Protein AF-A0A6G2DEY6-F1 (afdb_monomer)

Radius of gyration: 12.99 Å; Cα contacts (8 Å, |Δi|>4): 104; chains: 1; bounding box: 30×27×36 Å

Secondary structure (DSSP, 8-state):
------PPPPBTTTBSTT-SHHHHTSPP-SHHHHHHHHHHHH--TT--TTTTHHHHHHHHHHHHHHGGGS-HHHHHHHHHHHHHHHHTTTTT-

Mean predicted aligned error: 4.71 Å

pLDDT: mean 89.84, std 14.59, range [35.09, 98.75]

Foldseek 3Di:
DPPPPPFQDDDFQQGGVPRANVVPPHDQPFQLSVLRNQLSVCDDPPDDQPSSLVSLVSSLVSCVVCVVRDDPVCNVSSVSSNVCCVPVVVVSD

Structure (mmCIF, N/CA/C/O backbone):
data_AF-A0A6G2DEY6-F1
#
_entry.id   AF-A0A6G2DEY6-F1
#
loop_
_atom_site.group_PDB
_atom_site.id
_atom_site.type_symbol
_atom_site.label_atom_id
_atom_site.label_alt_id
_atom_site.label_comp_id
_atom_site.label_asym_id
_atom_site.label_entity_id
_atom_site.label_seq_id
_atom_site.pdbx_PDB_ins_code
_atom_site.Cartn_x
_atom_site.Cartn_y
_atom_site.Cartn_z
_atom_site.occupancy
_atom_site.B_iso_or_equiv
_atom_site.auth_seq_id
_atom_site.auth_comp_id
_atom_site.auth_asym_id
_atom_site.auth_atom_id
_atom_site.pdbx_PDB_model_num
ATOM 1 N N . ALA A 1 1 ? -18.621 6.053 -25.768 1.00 36.41 1 ALA A N 1
ATOM 2 C CA . ALA A 1 1 ? -17.943 5.042 -24.934 1.00 36.41 1 ALA A CA 1
ATOM 3 C C . ALA A 1 1 ? -17.746 5.625 -23.540 1.00 36.41 1 ALA A C 1
ATOM 5 O O . ALA A 1 1 ? -17.018 6.599 -23.398 1.00 36.41 1 ALA A O 1
ATOM 6 N N . LYS A 1 2 ? -18.479 5.131 -22.535 1.00 35.09 2 LYS A N 1
ATOM 7 C CA . LYS A 1 2 ? -18.296 5.557 -21.142 1.00 35.09 2 LYS A CA 1
ATOM 8 C C . LYS A 1 2 ? -17.047 4.851 -20.627 1.00 35.09 2 LYS A C 1
ATOM 10 O O . LYS A 1 2 ? -17.125 3.704 -20.205 1.00 35.09 2 LYS A O 1
ATOM 15 N N . TYR A 1 3 ? -15.897 5.503 -20.757 1.00 42.25 3 TYR A N 1
ATOM 16 C CA . TYR A 1 3 ? -14.677 5.066 -20.096 1.00 42.25 3 TYR A CA 1
ATOM 17 C C . TYR A 1 3 ? -14.968 5.065 -18.593 1.00 42.25 3 TYR A C 1
ATOM 19 O O . TYR A 1 3 ? -15.028 6.125 -17.972 1.00 42.25 3 TYR A O 1
ATOM 27 N N . PHE A 1 4 ? -15.217 3.891 -18.013 1.00 41.53 4 PHE A N 1
ATOM 28 C CA . PHE A 1 4 ? -15.043 3.717 -16.580 1.00 41.53 4 PHE A CA 1
ATOM 29 C C . PHE A 1 4 ? -13.592 4.118 -16.307 1.00 41.53 4 PHE A C 1
ATOM 31 O O . PHE A 1 4 ? -12.670 3.405 -16.697 1.00 41.53 4 PHE A O 1
ATOM 38 N N . LYS A 1 5 ? -13.370 5.292 -15.702 1.00 43.34 5 LYS A N 1
ATOM 39 C CA . LYS A 1 5 ? -12.101 5.585 -15.036 1.00 43.34 5 LYS A CA 1
ATOM 40 C C . LYS A 1 5 ? -12.018 4.597 -13.873 1.00 43.34 5 LYS A C 1
ATOM 42 O O . LYS A 1 5 ? -12.469 4.905 -12.777 1.00 43.34 5 LYS A O 1
ATOM 47 N N . ALA A 1 6 ? -11.544 3.384 -14.140 1.00 48.91 6 ALA A N 1
ATOM 48 C CA . ALA A 1 6 ? -11.256 2.382 -13.128 1.00 48.91 6 ALA A CA 1
ATOM 49 C C . ALA A 1 6 ? -10.020 2.855 -12.351 1.00 48.91 6 ALA A C 1
ATOM 51 O O . ALA A 1 6 ? -8.898 2.439 -12.622 1.00 48.91 6 ALA A O 1
ATOM 52 N N . GLY A 1 7 ? -10.213 3.830 -11.463 1.00 66.00 7 GLY A N 1
ATOM 53 C CA . GLY A 1 7 ? -9.217 4.168 -10.460 1.00 66.00 7 GLY A CA 1
ATOM 54 C C . GLY A 1 7 ? -9.135 3.028 -9.454 1.00 66.00 7 GLY A C 1
ATOM 55 O O . GLY A 1 7 ? -10.163 2.443 -9.105 1.00 66.00 7 GLY A O 1
ATOM 56 N N . LEU A 1 8 ? -7.922 2.711 -9.001 1.00 80.94 8 LEU A N 1
ATOM 57 C CA . LEU A 1 8 ? -7.731 1.899 -7.802 1.00 80.94 8 LEU A CA 1
ATOM 58 C C . LEU A 1 8 ? -8.612 2.465 -6.673 1.00 80.94 8 LEU A C 1
ATOM 60 O O . LEU A 1 8 ? -8.636 3.689 -6.500 1.00 80.94 8 LEU A O 1
ATOM 64 N N . PRO A 1 9 ? -9.359 1.618 -5.945 1.00 88.19 9 PRO A N 1
ATOM 65 C CA . PRO A 1 9 ? -10.224 2.097 -4.881 1.00 88.19 9 PRO A CA 1
ATOM 66 C C . PRO A 1 9 ? -9.421 2.771 -3.771 1.00 88.19 9 PRO A C 1
ATOM 68 O O . PRO A 1 9 ? -8.262 2.435 -3.529 1.00 88.19 9 PRO A O 1
ATOM 71 N N . VAL A 1 10 ? -10.076 3.719 -3.105 1.00 93.81 10 VAL A N 1
ATOM 72 C CA . VAL A 1 10 ? -9.523 4.459 -1.973 1.00 93.81 10 VAL A CA 1
ATOM 73 C C . VAL A 1 10 ? -9.965 3.810 -0.670 1.00 93.81 10 VAL A C 1
ATOM 75 O O . VAL A 1 10 ? -11.137 3.455 -0.527 1.00 93.81 10 VAL A O 1
ATOM 78 N N . HIS A 1 11 ? -9.047 3.699 0.287 1.00 96.06 11 HIS A N 1
ATOM 79 C CA . HIS A 1 11 ? -9.333 3.234 1.642 1.00 96.06 11 HIS A CA 1
ATOM 80 C C . HIS A 1 11 ? -8.338 3.809 2.647 1.00 96.06 11 HIS A C 1
ATOM 82 O O . HIS A 1 11 ? -7.142 3.869 2.373 1.00 96.06 11 HIS A O 1
ATOM 88 N N . GLY A 1 12 ? -8.827 4.196 3.823 1.00 96.81 12 GLY A N 1
ATOM 89 C CA . GLY A 1 12 ? -7.975 4.750 4.871 1.00 96.81 12 GLY A CA 1
ATOM 90 C C . GLY A 1 12 ? -7.209 5.999 4.438 1.00 96.81 12 GLY A C 1
ATOM 91 O O . GLY A 1 12 ? -7.724 6.829 3.686 1.00 96.81 12 GLY A O 1
ATOM 92 N N . ASN A 1 13 ? -5.990 6.136 4.954 1.00 98.12 13 ASN A N 1
ATOM 93 C CA . ASN A 1 13 ? -5.144 7.307 4.735 1.00 98.12 13 ASN A CA 1
ATOM 94 C C . ASN A 1 13 ? -4.105 7.099 3.621 1.00 98.12 13 ASN A C 1
ATOM 96 O O . ASN A 1 13 ? -3.564 8.084 3.111 1.00 98.12 13 ASN A O 1
ATOM 100 N N . TYR A 1 14 ? -3.833 5.848 3.239 1.00 98.06 14 TYR A N 1
ATOM 101 C CA . TYR A 1 14 ? -2.726 5.471 2.357 1.00 98.06 14 TYR A CA 1
ATOM 102 C C . TYR A 1 14 ? -3.157 4.662 1.130 1.00 98.06 14 TYR A C 1
ATOM 104 O O . TYR A 1 14 ? -2.457 4.661 0.124 1.00 98.06 14 TYR A O 1
ATOM 112 N N . CYS A 1 15 ? -4.293 3.959 1.145 1.00 97.31 15 CYS A N 1
ATOM 113 C CA . CYS A 1 15 ? -4.686 3.205 -0.044 1.00 97.31 15 CYS A CA 1
ATOM 114 C C . CYS A 1 15 ? -5.332 4.118 -1.084 1.00 97.31 15 CYS A C 1
ATOM 116 O O . CYS A 1 15 ? -6.460 4.575 -0.904 1.00 97.31 15 CYS A O 1
ATOM 118 N N . GLY A 1 16 ? -4.649 4.310 -2.212 1.00 92.62 16 GLY A N 1
ATOM 119 C CA . GLY A 1 16 ? -5.220 4.891 -3.425 1.00 92.62 16 GLY A CA 1
ATOM 120 C C . GLY A 1 16 ? -4.305 5.920 -4.096 1.00 92.62 16 GLY A C 1
ATOM 121 O O . GLY A 1 16 ? -3.432 6.500 -3.455 1.00 92.62 16 GLY A O 1
ATOM 122 N N . PRO A 1 17 ? -4.484 6.199 -5.400 1.00 88.06 17 PRO A N 1
ATOM 123 C CA . PRO A 1 17 ? -3.681 7.204 -6.090 1.00 88.06 17 PRO A CA 1
ATOM 124 C C . PRO A 1 17 ? -3.828 8.591 -5.446 1.00 88.06 17 PRO A C 1
ATOM 126 O O . PRO A 1 17 ? -4.928 9.136 -5.389 1.00 88.06 17 PRO A O 1
ATOM 129 N N . GLY A 1 18 ? -2.713 9.172 -4.996 1.00 86.00 18 GLY A N 1
ATOM 130 C CA . GLY A 1 18 ? -2.688 10.488 -4.344 1.00 86.00 18 GLY A CA 1
ATOM 131 C C . GLY A 1 18 ? -2.959 10.468 -2.836 1.00 86.00 18 GLY A C 1
ATOM 132 O O . GLY A 1 18 ? -2.984 11.533 -2.226 1.00 86.00 18 GLY A O 1
ATOM 133 N N . TYR A 1 19 ? -3.123 9.289 -2.237 1.00 91.00 19 TYR A N 1
ATOM 134 C CA . TYR A 1 19 ? -3.234 9.111 -0.793 1.00 91.00 19 TYR A CA 1
ATOM 135 C C . TYR A 1 19 ? -1.853 8.751 -0.249 1.00 91.00 19 TYR A C 1
ATOM 137 O O . TYR A 1 19 ? -1.244 7.805 -0.719 1.00 91.00 19 TYR A O 1
ATOM 145 N N . ASN A 1 20 ? -1.327 9.553 0.678 1.00 93.06 20 ASN A N 1
ATOM 146 C CA . ASN A 1 20 ? -0.029 9.321 1.326 1.00 93.06 20 ASN A CA 1
ATOM 147 C C . ASN A 1 20 ? -0.048 9.709 2.818 1.00 93.06 20 ASN A C 1
ATOM 149 O O . ASN A 1 20 ? 0.987 10.065 3.388 1.00 93.06 20 ASN A O 1
ATOM 153 N N . GLY A 1 21 ? -1.237 9.724 3.430 1.00 93.81 21 GLY A N 1
ATOM 154 C CA . GLY A 1 21 ? -1.450 10.086 4.830 1.00 93.81 21 GLY A CA 1
ATOM 155 C C . GLY A 1 21 ? -0.929 11.469 5.211 1.00 93.81 21 GLY A C 1
ATOM 156 O O . GLY A 1 21 ? -0.247 11.586 6.226 1.00 93.81 21 GLY A O 1
ATOM 157 N N . GLU A 1 22 ? -1.193 12.487 4.384 1.00 93.62 22 GLU A N 1
ATOM 158 C CA . GLU A 1 22 ? -0.683 13.857 4.564 1.00 93.62 22 GLU A CA 1
ATOM 159 C C . GLU A 1 22 ? 0.840 13.877 4.768 1.00 93.62 22 GLU A C 1
ATOM 161 O O . GLU A 1 22 ? 1.361 14.402 5.753 1.00 93.62 22 GLU A O 1
ATOM 166 N N . GLY A 1 23 ? 1.565 13.233 3.850 1.00 93.56 23 GLY A N 1
ATOM 167 C CA . GLY A 1 23 ? 3.019 13.105 3.951 1.00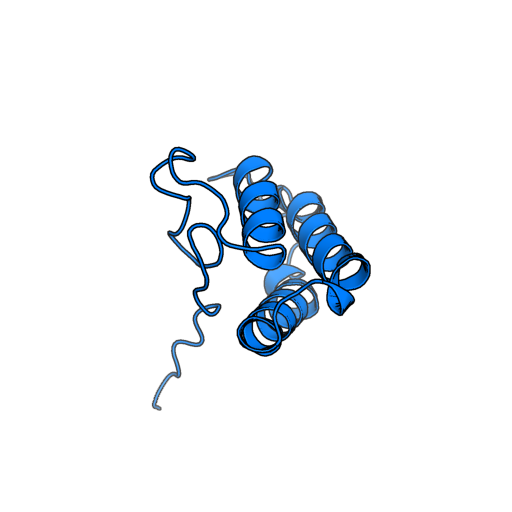 93.56 23 GLY A CA 1
ATOM 168 C C . GLY A 1 23 ? 3.463 12.250 5.141 1.00 93.56 23 GLY A C 1
ATOM 169 O O . GLY A 1 23 ? 4.428 12.598 5.817 1.00 93.56 23 GLY A O 1
ATOM 170 N N . PHE A 1 24 ? 2.779 11.129 5.377 1.00 96.31 24 PHE A N 1
ATOM 171 C CA . PHE A 1 24 ? 3.036 10.178 6.465 1.00 96.31 24 PHE A CA 1
ATOM 172 C C . PHE A 1 24 ? 2.817 1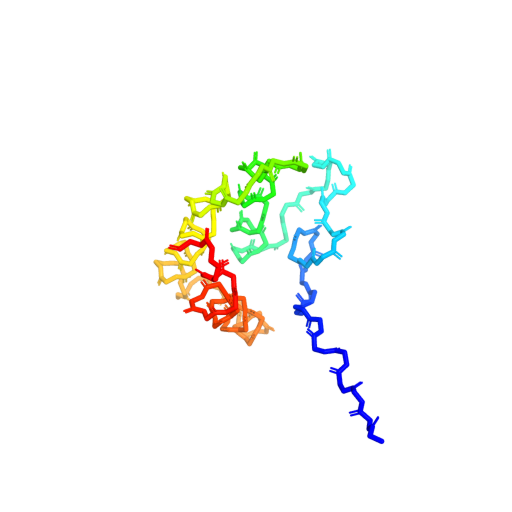0.718 7.888 1.00 96.31 24 PHE A C 1
ATOM 174 O O . PHE A 1 24 ? 3.408 10.200 8.838 1.00 96.31 24 PHE A O 1
ATOM 181 N N . THR A 1 25 ? 1.977 11.739 8.055 1.00 97.62 25 THR A N 1
ATOM 182 C CA . THR A 1 25 ? 1.641 12.302 9.374 1.00 97.62 25 THR A CA 1
ATOM 183 C C . THR A 1 25 ? 0.414 11.638 10.003 1.00 97.62 25 THR A C 1
ATOM 185 O O . THR A 1 25 ? 0.327 11.550 11.229 1.00 97.62 25 THR A O 1
ATOM 188 N N . LEU A 1 26 ? -0.507 11.114 9.188 1.00 97.94 26 LEU A N 1
ATOM 189 C CA . LEU A 1 26 ? -1.702 10.421 9.668 1.00 97.94 26 LEU A CA 1
ATOM 190 C C . LEU A 1 26 ? -1.398 8.969 10.085 1.00 97.94 26 LEU A C 1
ATOM 192 O O . LEU A 1 26 ? -0.598 8.289 9.434 1.00 97.94 26 LEU A O 1
ATOM 196 N N . PRO A 1 27 ? -2.038 8.438 11.142 1.00 98.06 27 PRO A N 1
ATOM 197 C CA . PRO A 1 27 ? -1.891 7.033 11.510 1.00 98.06 27 PRO A CA 1
ATOM 198 C C . PRO A 1 27 ? -2.540 6.120 10.462 1.00 98.06 27 PRO A C 1
ATOM 200 O O . PRO A 1 27 ? -3.437 6.537 9.732 1.00 98.06 27 PRO A O 1
ATOM 203 N N . VAL A 1 28 ? -2.123 4.857 10.408 1.00 98.25 28 VAL A N 1
ATOM 204 C CA . VAL A 1 28 ? -2.852 3.834 9.639 1.00 98.25 28 VAL A CA 1
ATOM 205 C C . VAL A 1 28 ? -4.187 3.536 10.324 1.00 98.25 28 VAL A C 1
ATOM 207 O O . VAL A 1 28 ? -4.245 3.491 11.555 1.00 98.25 28 VAL A O 1
ATOM 210 N N . VAL A 1 29 ? -5.260 3.349 9.554 1.00 98.00 29 VAL A N 1
ATOM 211 C CA . VAL A 1 29 ? -6.604 3.110 10.119 1.00 98.00 29 VAL A CA 1
ATOM 212 C C . VAL A 1 29 ? -6.914 1.629 10.333 1.00 98.00 29 VAL A C 1
ATOM 214 O O . VAL A 1 29 ? -7.708 1.292 11.208 1.00 98.00 29 VAL A O 1
ATOM 217 N N . ASP A 1 30 ? -6.288 0.743 9.555 1.00 98.50 30 ASP A N 1
ATOM 218 C CA . ASP A 1 30 ? -6.380 -0.708 9.703 1.00 98.50 30 ASP A CA 1
ATOM 219 C C . ASP A 1 30 ? -5.197 -1.443 9.043 1.00 98.50 30 ASP A C 1
ATOM 221 O O . ASP A 1 30 ? -4.220 -0.843 8.588 1.00 98.50 30 ASP A O 1
ATOM 225 N N . VAL A 1 31 ? -5.275 -2.778 9.016 1.00 98.62 31 VAL A N 1
ATOM 226 C CA . VAL A 1 31 ? -4.228 -3.646 8.466 1.00 98.62 31 VAL A CA 1
ATOM 227 C C . VAL A 1 31 ? -4.022 -3.430 6.966 1.00 98.62 31 VAL A C 1
ATOM 229 O O . VAL A 1 31 ? -2.879 -3.471 6.519 1.00 98.62 31 VAL A O 1
ATOM 232 N N . LEU A 1 32 ? -5.078 -3.181 6.183 1.00 98.62 32 LEU A N 1
ATOM 233 C CA . LEU A 1 32 ? -4.918 -2.911 4.751 1.00 98.62 32 LEU A CA 1
ATOM 234 C C . LEU A 1 32 ? -4.201 -1.572 4.542 1.00 98.62 32 LEU A C 1
ATOM 236 O O . LEU A 1 32 ? -3.248 -1.507 3.766 1.00 98.62 32 LEU A O 1
ATOM 240 N N . ASP A 1 33 ? -4.607 -0.547 5.290 1.00 98.69 33 ASP A N 1
ATOM 241 C CA . ASP A 1 33 ? -4.001 0.784 5.253 1.00 98.69 33 ASP A CA 1
ATOM 242 C C . ASP A 1 33 ? -2.509 0.755 5.639 1.00 98.69 33 ASP A C 1
ATOM 244 O O . ASP A 1 33 ? -1.691 1.439 5.027 1.00 98.69 33 ASP A O 1
ATOM 248 N N . GLN A 1 34 ? -2.108 -0.119 6.572 1.00 98.75 34 GLN A N 1
ATOM 249 C CA . GLN A 1 34 ? -0.694 -0.362 6.888 1.00 98.75 34 GLN A CA 1
ATOM 250 C C . GLN A 1 34 ? 0.091 -0.950 5.710 1.00 98.75 34 GLN A C 1
ATOM 252 O O . GLN A 1 34 ? 1.250 -0.581 5.495 1.00 98.75 34 GLN A O 1
ATOM 257 N N . GLY A 1 35 ? -0.523 -1.856 4.946 1.00 98.50 35 GLY A N 1
ATOM 258 C CA . GLY A 1 35 ? 0.064 -2.389 3.718 1.00 98.50 35 GLY A CA 1
ATOM 259 C C . GLY A 1 35 ? 0.304 -1.285 2.688 1.00 98.50 35 GLY A C 1
ATOM 260 O O . GLY A 1 35 ? 1.406 -1.178 2.148 1.00 98.50 35 GLY A O 1
ATOM 261 N N . CYS A 1 36 ? -0.691 -0.422 2.477 1.00 98.38 36 CYS A N 1
ATOM 262 C CA . CYS A 1 36 ? -0.591 0.725 1.575 1.00 98.38 36 CYS A CA 1
ATOM 263 C C . CYS A 1 36 ? 0.463 1.741 2.043 1.00 98.38 36 CYS A C 1
ATOM 265 O O . CYS A 1 36 ? 1.312 2.139 1.253 1.00 98.38 36 CYS A O 1
ATOM 267 N N . GLN A 1 37 ? 0.526 2.060 3.341 1.00 98.50 37 GLN A N 1
ATOM 268 C CA . GLN A 1 37 ? 1.579 2.923 3.887 1.00 98.50 37 GLN A CA 1
ATOM 269 C C . GLN A 1 37 ? 2.985 2.364 3.610 1.00 98.50 37 GLN A C 1
ATOM 271 O O . GLN A 1 37 ? 3.904 3.114 3.274 1.00 98.50 37 GLN A O 1
ATOM 276 N N . ASN A 1 38 ? 3.178 1.049 3.760 1.00 98.38 38 ASN A N 1
ATOM 277 C CA . ASN A 1 38 ? 4.462 0.403 3.473 1.00 98.38 38 ASN A CA 1
ATOM 278 C C . ASN A 1 38 ? 4.821 0.498 1.982 1.00 98.38 38 ASN A C 1
ATOM 280 O O . ASN A 1 38 ? 5.981 0.746 1.648 1.00 98.38 38 ASN A O 1
ATOM 284 N N . HIS A 1 39 ? 3.830 0.336 1.098 1.00 97.00 39 HIS A N 1
ATOM 285 C CA . HIS A 1 39 ? 3.994 0.514 -0.346 1.00 97.00 39 HIS A CA 1
ATOM 286 C C . HIS A 1 39 ? 4.414 1.942 -0.690 1.00 97.00 39 HIS A C 1
ATOM 288 O O . HIS A 1 39 ? 5.444 2.112 -1.340 1.00 97.00 39 HIS A O 1
ATOM 294 N N . ASP A 1 40 ? 3.720 2.951 -0.163 1.00 96.25 40 ASP A N 1
ATOM 295 C CA . ASP A 1 40 ? 4.029 4.365 -0.406 1.00 96.25 40 ASP A CA 1
ATOM 296 C C . ASP A 1 40 ? 5.439 4.750 0.057 1.00 96.25 40 ASP A C 1
ATOM 298 O O . ASP A 1 40 ? 6.118 5.539 -0.600 1.00 96.25 40 ASP A O 1
ATOM 302 N N . ARG A 1 41 ? 5.910 4.184 1.180 1.00 96.50 41 ARG A N 1
ATOM 303 C CA . ARG A 1 41 ? 7.284 4.393 1.676 1.00 96.50 41 ARG A CA 1
ATOM 304 C C . ARG A 1 41 ? 8.342 3.752 0.783 1.00 96.50 41 ARG A C 1
ATOM 306 O O . ARG A 1 41 ? 9.457 4.259 0.700 1.00 96.50 41 ARG A O 1
AT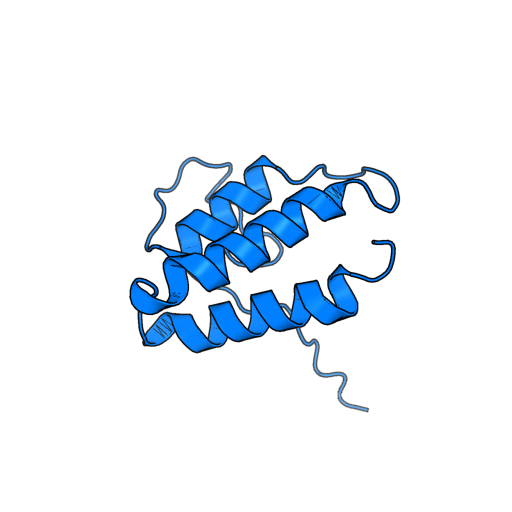OM 313 N N . CYS A 1 42 ? 8.017 2.620 0.165 1.00 96.25 42 CYS A N 1
ATOM 314 C CA . CYS A 1 42 ? 8.904 1.923 -0.762 1.00 96.25 42 CYS A CA 1
ATOM 315 C C . CYS A 1 42 ? 8.943 2.613 -2.134 1.00 96.25 42 CYS A C 1
ATOM 317 O O . CYS A 1 42 ? 9.984 2.629 -2.797 1.00 96.25 42 CYS A O 1
ATOM 319 N N . TYR A 1 43 ? 7.807 3.167 -2.559 1.00 92.31 43 TYR A N 1
ATOM 320 C CA . TYR A 1 43 ? 7.583 3.652 -3.911 1.00 92.31 43 TYR A CA 1
ATOM 321 C C . TYR A 1 43 ? 8.530 4.797 -4.294 1.00 92.31 43 TYR A C 1
ATOM 323 O O . TYR A 1 43 ? 8.641 5.821 -3.618 1.00 92.31 43 TYR A O 1
ATOM 331 N N . LYS A 1 44 ? 9.199 4.651 -5.440 1.00 91.25 44 LYS A N 1
ATOM 332 C CA . LYS A 1 44 ? 10.121 5.642 -6.001 1.00 91.25 44 LYS A CA 1
ATOM 333 C C . LYS A 1 44 ? 9.420 6.451 -7.086 1.00 91.25 44 LYS A C 1
ATOM 335 O O . LYS A 1 44 ? 9.272 6.007 -8.228 1.00 91.25 44 LYS A O 1
ATOM 340 N N . TRP A 1 45 ? 9.000 7.659 -6.726 1.00 85.56 45 TRP A N 1
ATOM 341 C CA . TRP A 1 45 ? 8.379 8.608 -7.648 1.00 85.56 45 TRP A CA 1
ATOM 342 C C . TRP A 1 45 ? 9.363 9.068 -8.730 1.00 85.56 45 TRP A C 1
ATOM 344 O O . TRP A 1 45 ? 10.501 9.422 -8.436 1.00 85.56 45 TRP A O 1
ATOM 354 N N . GLY A 1 46 ? 8.920 9.058 -9.990 1.00 82.94 46 GLY A N 1
ATOM 355 C CA . GLY A 1 46 ? 9.741 9.474 -11.135 1.00 82.94 46 GLY A CA 1
ATOM 356 C C . GLY A 1 46 ? 10.854 8.495 -11.528 1.00 82.94 46 GLY A C 1
ATOM 357 O O . GLY A 1 46 ? 11.667 8.822 -12.390 1.00 82.94 46 GLY A O 1
ATOM 358 N N . ALA A 1 47 ? 10.908 7.306 -10.921 1.00 80.62 47 ALA A N 1
ATOM 359 C CA . ALA A 1 47 ? 11.862 6.272 -11.301 1.00 80.62 47 ALA A CA 1
ATOM 360 C C . ALA A 1 47 ? 11.437 5.546 -12.595 1.00 80.62 47 ALA A C 1
ATOM 362 O O . ALA A 1 47 ? 10.261 5.523 -12.956 1.00 80.62 47 ALA A O 1
ATOM 363 N N . GLY A 1 48 ? 12.416 4.973 -13.304 1.00 80.19 48 GLY A N 1
ATOM 364 C CA . GLY A 1 48 ? 12.202 4.282 -14.579 1.00 80.19 48 GLY A CA 1
ATOM 365 C C . GLY A 1 48 ? 11.379 2.992 -14.473 1.00 80.19 48 GLY A C 1
ATOM 366 O O . GLY A 1 48 ? 11.000 2.552 -13.385 1.00 80.19 48 GLY A O 1
ATOM 367 N N . ILE A 1 49 ? 11.131 2.367 -15.629 1.00 81.12 49 ILE A N 1
ATOM 368 C CA . ILE A 1 49 ? 10.405 1.091 -15.736 1.00 81.12 49 ILE A CA 1
ATOM 369 C C . ILE A 1 49 ? 11.045 0.054 -14.802 1.00 81.12 49 ILE A C 1
ATOM 371 O O . ILE A 1 49 ? 12.267 -0.068 -14.742 1.00 81.12 49 ILE A O 1
ATOM 375 N N . GLY A 1 50 ? 10.217 -0.664 -14.046 1.00 83.94 50 GLY A N 1
ATOM 376 C CA . GLY A 1 50 ? 10.659 -1.727 -13.147 1.00 83.94 50 GLY A CA 1
ATOM 377 C C . GLY A 1 50 ? 11.057 -1.287 -11.730 1.00 83.94 50 GLY A C 1
ATOM 378 O O . GLY A 1 50 ? 11.143 -2.117 -10.826 1.00 83.94 50 GLY A O 1
ATOM 379 N N . ALA A 1 51 ? 11.259 0.012 -11.480 1.00 90.00 51 ALA A N 1
ATOM 380 C CA . ALA A 1 51 ? 11.808 0.496 -10.207 1.00 90.00 51 ALA A CA 1
ATOM 381 C C . ALA A 1 51 ? 10.926 0.219 -8.973 1.00 90.00 51 ALA A C 1
ATOM 383 O O . ALA A 1 51 ? 11.434 0.227 -7.852 1.00 90.00 51 ALA A O 1
ATOM 384 N N . ASN A 1 52 ? 9.631 -0.035 -9.185 1.00 92.62 52 ASN A N 1
ATOM 385 C CA . ASN A 1 52 ? 8.636 -0.241 -8.131 1.00 92.62 52 ASN A CA 1
ATOM 386 C C . ASN A 1 52 ? 8.082 -1.676 -8.081 1.00 92.62 52 ASN A C 1
ATOM 388 O O . ASN A 1 52 ? 7.163 -1.940 -7.309 1.00 92.62 52 ASN A O 1
ATOM 392 N N . CYS A 1 53 ? 8.632 -2.618 -8.858 1.00 94.06 53 CYS A N 1
ATOM 393 C CA . CYS A 1 53 ? 8.124 -3.996 -8.904 1.00 94.06 53 CYS A CA 1
ATOM 394 C C . CYS A 1 53 ? 8.201 -4.699 -7.558 1.00 94.06 53 CYS A C 1
ATOM 396 O O . CYS A 1 53 ? 7.258 -5.368 -7.145 1.00 94.06 53 CYS A O 1
ATOM 398 N N . GLU A 1 54 ? 9.303 -4.490 -6.845 1.00 95.56 54 GLU A N 1
ATOM 399 C CA . GLU A 1 54 ? 9.476 -5.051 -5.515 1.00 95.56 54 GLU A CA 1
ATOM 400 C C . GLU A 1 54 ? 8.477 -4.450 -4.515 1.00 95.56 54 GLU A C 1
ATOM 402 O O . GLU A 1 54 ? 7.873 -5.188 -3.744 1.00 95.56 54 GLU A O 1
ATOM 407 N N . CYS A 1 55 ? 8.208 -3.142 -4.588 1.00 96.19 55 CYS A N 1
ATOM 408 C CA . CYS A 1 55 ? 7.184 -2.498 -3.762 1.00 96.19 55 CYS A CA 1
ATOM 409 C C . CYS A 1 55 ? 5.792 -3.082 -4.045 1.00 96.19 55 CYS A C 1
ATOM 411 O O . CYS A 1 55 ? 5.069 -3.452 -3.120 1.00 96.19 55 CYS A O 1
ATOM 413 N N . ASN A 1 56 ? 5.429 -3.221 -5.325 1.00 95.31 56 ASN A N 1
ATOM 414 C CA . ASN A 1 56 ? 4.148 -3.793 -5.751 1.00 95.31 56 ASN A CA 1
ATOM 415 C C . ASN A 1 56 ? 3.993 -5.242 -5.257 1.00 95.31 56 ASN A C 1
ATOM 417 O O . ASN A 1 56 ? 2.950 -5.606 -4.710 1.00 95.31 56 ASN A O 1
ATOM 421 N N . ARG A 1 57 ? 5.048 -6.056 -5.390 1.00 96.75 57 ARG A N 1
ATOM 422 C CA . ARG A 1 57 ? 5.078 -7.444 -4.914 1.00 96.75 57 ARG A CA 1
ATOM 423 C C . ARG A 1 57 ? 4.918 -7.527 -3.398 1.00 96.75 57 ARG A C 1
ATOM 425 O O . ARG A 1 57 ? 4.111 -8.319 -2.919 1.00 96.75 57 ARG A O 1
ATOM 432 N N . GLN A 1 58 ? 5.627 -6.685 -2.647 1.00 98.12 58 GLN A N 1
ATOM 433 C CA . GLN A 1 58 ? 5.514 -6.631 -1.188 1.00 98.12 58 GLN A CA 1
ATOM 434 C C . GLN A 1 58 ? 4.095 -6.285 -0.730 1.00 98.12 58 GLN A C 1
ATOM 436 O O . GLN A 1 58 ? 3.610 -6.888 0.225 1.00 98.12 58 GLN A O 1
ATOM 441 N N . LEU A 1 59 ? 3.401 -5.374 -1.421 1.00 98.00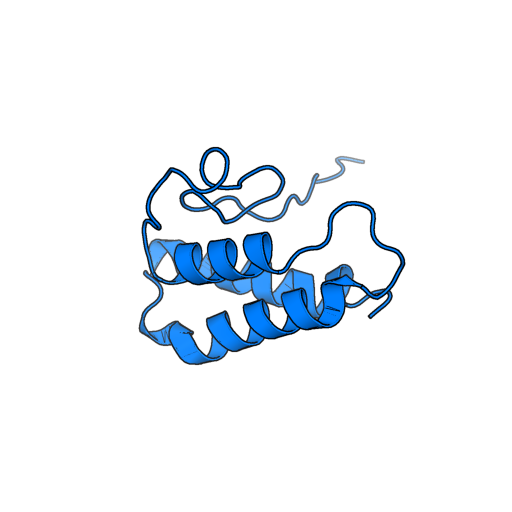 59 LEU A N 1
ATOM 442 C CA . LEU A 1 59 ? 2.005 -5.055 -1.116 1.00 98.00 59 LEU A CA 1
ATOM 443 C C . LEU A 1 59 ? 1.076 -6.253 -1.369 1.00 98.00 59 LEU A C 1
ATOM 445 O O . LEU A 1 59 ? 0.247 -6.586 -0.521 1.00 98.00 59 LEU A O 1
ATOM 449 N N . VAL A 1 60 ? 1.240 -6.939 -2.503 1.00 98.06 60 VAL A N 1
ATOM 450 C CA . VAL A 1 60 ? 0.479 -8.159 -2.822 1.00 98.06 60 VAL A CA 1
ATOM 451 C C . VAL A 1 60 ? 0.704 -9.246 -1.768 1.00 98.06 60 VAL A C 1
ATOM 453 O O . VAL A 1 60 ? -0.260 -9.834 -1.269 1.00 98.06 60 VAL A O 1
ATOM 456 N N . ASP A 1 61 ? 1.958 -9.497 -1.395 1.00 98.56 61 ASP A N 1
ATOM 457 C CA . ASP A 1 61 ? 2.315 -10.508 -0.399 1.00 98.56 61 ASP A CA 1
ATOM 458 C C . ASP A 1 61 ? 1.782 -10.136 0.989 1.00 98.56 61 ASP A C 1
ATOM 460 O O . ASP A 1 61 ? 1.215 -10.982 1.687 1.00 98.56 61 ASP A O 1
ATOM 464 N N . PHE A 1 62 ? 1.868 -8.856 1.363 1.00 98.69 62 PHE A N 1
ATOM 465 C CA . PHE A 1 62 ? 1.301 -8.346 2.605 1.00 98.69 62 PHE A CA 1
ATOM 466 C C . PHE A 1 62 ? -0.209 -8.603 2.675 1.00 98.69 62 PHE A C 1
ATOM 468 O O . PHE A 1 62 ? -0.689 -9.112 3.691 1.00 98.69 62 PHE A O 1
ATOM 475 N N . ILE A 1 63 ? -0.953 -8.310 1.600 1.00 98.56 63 ILE A N 1
ATOM 476 C CA . ILE A 1 63 ? -2.401 -8.557 1.521 1.00 98.56 63 ILE A CA 1
ATOM 477 C C . ILE A 1 63 ? -2.706 -10.052 1.663 1.00 98.56 63 ILE A C 1
ATOM 479 O O . ILE A 1 63 ? -3.612 -10.423 2.410 1.00 98.56 63 ILE A O 1
ATOM 483 N N . LYS A 1 64 ? -1.947 -10.928 0.990 1.00 98.38 64 LYS A N 1
ATOM 484 C CA . LYS A 1 64 ? -2.138 -12.387 1.064 1.00 98.38 64 LYS A CA 1
ATOM 485 C C . LYS A 1 64 ? -1.917 -12.922 2.479 1.00 98.38 64 LYS A C 1
ATOM 487 O O . LYS A 1 64 ? -2.767 -13.647 2.993 1.00 98.38 64 LYS A O 1
ATOM 492 N N . VAL A 1 65 ? -0.811 -12.541 3.119 1.00 98.56 65 VAL A N 1
ATOM 493 C CA . VAL A 1 65 ? -0.441 -13.011 4.466 1.00 98.56 65 VAL A CA 1
ATOM 494 C C . VAL A 1 65 ? -1.397 -12.477 5.533 1.00 98.56 65 VAL A C 1
ATOM 496 O O . VAL A 1 65 ? -1.782 -13.206 6.448 1.00 98.56 65 VAL A O 1
ATOM 499 N N . ASN A 1 66 ? -1.818 -11.219 5.410 1.00 98.56 66 ASN A N 1
ATOM 500 C CA . ASN A 1 66 ? -2.649 -10.561 6.413 1.00 98.56 66 ASN A CA 1
ATOM 501 C C . ASN A 1 66 ? -4.148 -10.642 6.128 1.00 98.56 66 ASN A C 1
ATOM 503 O O . ASN A 1 66 ? -4.927 -10.073 6.887 1.00 98.56 66 ASN A O 1
ATOM 507 N N . ARG A 1 67 ? -4.583 -11.372 5.092 1.00 98.12 67 ARG A N 1
ATOM 508 C CA . ARG A 1 67 ? -5.983 -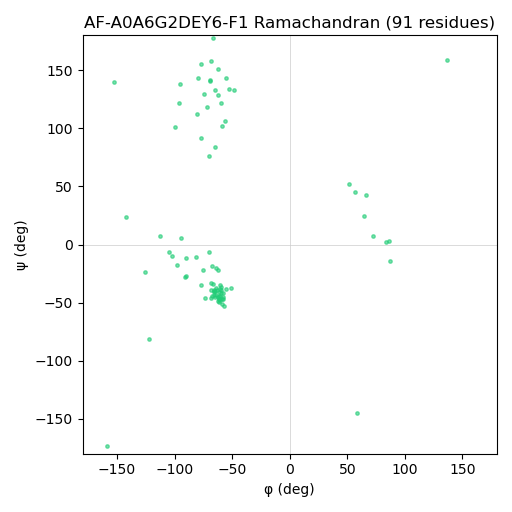11.378 4.637 1.00 98.12 67 ARG A CA 1
ATOM 509 C C . ARG A 1 67 ? -7.000 -11.638 5.752 1.00 98.12 67 ARG A C 1
ATOM 511 O O . ARG A 1 67 ? -8.064 -11.034 5.751 1.00 98.12 67 ARG A O 1
ATOM 518 N N . ARG A 1 68 ? -6.676 -12.511 6.713 1.00 98.06 68 ARG A N 1
ATOM 519 C CA . ARG A 1 68 ? -7.553 -12.827 7.859 1.00 98.06 68 ARG A CA 1
ATOM 520 C C . ARG A 1 68 ? -7.748 -11.669 8.848 1.00 98.06 68 ARG A C 1
ATOM 522 O O . ARG A 1 68 ? -8.656 -11.727 9.663 1.00 98.06 68 ARG A O 1
ATOM 529 N N . TRP A 1 69 ? -6.864 -10.675 8.813 1.00 98.38 69 TRP A N 1
ATOM 530 C CA . TRP A 1 69 ? -6.850 -9.514 9.702 1.00 98.38 69 TRP A CA 1
ATOM 531 C C . TRP A 1 69 ? -7.355 -8.238 9.0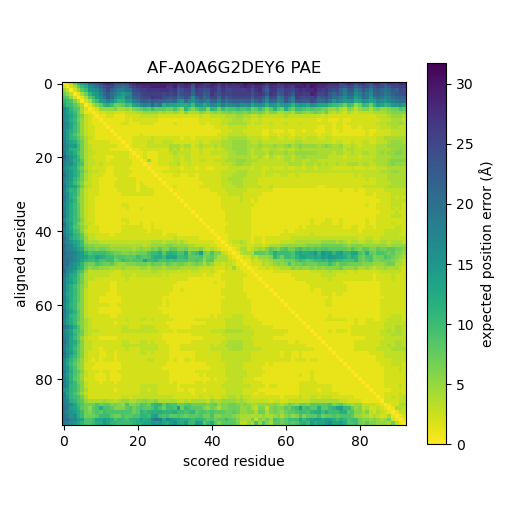22 1.00 98.38 69 TRP A C 1
ATOM 533 O O . TRP A 1 69 ? -7.500 -7.212 9.681 1.00 98.38 69 TRP A O 1
ATOM 543 N N . ILE A 1 70 ? -7.607 -8.284 7.712 1.00 98.56 70 ILE A N 1
ATOM 544 C CA . ILE A 1 70 ? -8.203 -7.170 6.977 1.00 98.56 70 ILE A CA 1
ATOM 545 C C . ILE A 1 70 ? -9.697 -7.106 7.334 1.00 98.56 70 ILE A C 1
ATOM 547 O O . ILE A 1 70 ? -10.371 -8.137 7.237 1.00 98.56 70 ILE A O 1
ATOM 551 N N . PRO A 1 71 ? -10.231 -5.933 7.730 1.00 98.12 71 PRO A N 1
ATOM 552 C CA . PRO A 1 71 ? -11.656 -5.778 8.001 1.00 98.12 71 PRO A CA 1
ATOM 553 C C . PRO A 1 71 ? -12.511 -6.191 6.802 1.00 98.12 71 PRO A C 1
ATOM 555 O O . PRO A 1 71 ? -12.156 -5.915 5.657 1.00 98.12 71 PRO A O 1
ATOM 558 N N . GLU A 1 72 ? -13.670 -6.803 7.051 1.00 97.62 72 GLU A N 1
ATOM 559 C CA . GLU A 1 72 ? -14.568 -7.267 5.982 1.00 97.62 72 GLU A CA 1
ATOM 560 C C . GLU A 1 72 ? -14.952 -6.135 5.014 1.00 97.62 72 GLU A C 1
ATOM 562 O O . GLU A 1 72 ? -14.950 -6.321 3.797 1.00 97.62 72 GLU A O 1
ATOM 567 N N . SER A 1 73 ? -15.162 -4.928 5.549 1.00 96.38 73 SER A N 1
ATOM 568 C CA . SER A 1 73 ? -15.442 -3.710 4.781 1.00 96.38 73 SER A CA 1
ATOM 569 C C . SER A 1 73 ? -14.310 -3.282 3.838 1.00 96.38 73 SER A C 1
ATOM 571 O O . SER A 1 73 ? -14.576 -2.573 2.8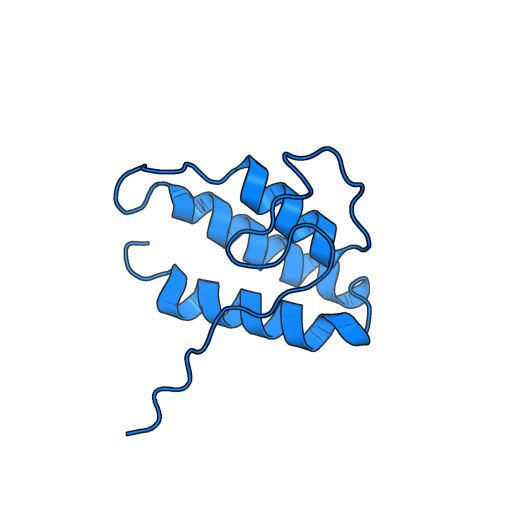69 1.00 96.38 73 SER A O 1
ATOM 573 N N . ALA A 1 74 ? -13.073 -3.715 4.091 1.00 97.69 74 ALA A N 1
ATOM 574 C CA . ALA A 1 74 ? -11.878 -3.385 3.317 1.00 97.69 74 ALA A CA 1
ATOM 575 C C . ALA A 1 74 ? -11.438 -4.523 2.374 1.00 97.69 74 ALA A C 1
ATOM 577 O O . ALA A 1 74 ? -10.579 -4.318 1.515 1.00 97.69 74 ALA A O 1
ATOM 578 N N . LEU A 1 75 ? -12.025 -5.724 2.481 1.00 97.62 75 LEU A N 1
ATOM 579 C CA . LEU A 1 75 ? -11.615 -6.884 1.676 1.00 97.62 75 LEU A CA 1
ATOM 580 C C . LEU A 1 75 ? -11.767 -6.654 0.170 1.00 97.62 75 LEU A C 1
ATOM 582 O O . LEU A 1 75 ? -10.900 -7.063 -0.596 1.00 97.62 75 LEU A O 1
ATOM 586 N N . TRP A 1 76 ? -12.827 -5.968 -0.262 1.00 96.12 76 TRP A N 1
ATOM 587 C CA . TRP A 1 76 ? -13.033 -5.674 -1.682 1.00 96.12 76 TRP A CA 1
ATOM 588 C C . TRP A 1 76 ? -11.965 -4.714 -2.236 1.00 96.12 76 TRP A C 1
ATOM 590 O O . TRP A 1 76 ? -11.539 -4.866 -3.380 1.00 96.12 76 TRP A O 1
ATOM 600 N N . VAL A 1 77 ? -11.481 -3.771 -1.416 1.00 96.62 77 VAL A N 1
ATOM 601 C CA . VAL A 1 77 ? -10.363 -2.874 -1.756 1.00 96.62 77 VAL A CA 1
ATOM 602 C C . VAL A 1 77 ? -9.068 -3.677 -1.838 1.00 96.62 77 VAL A C 1
ATOM 604 O O . VAL A 1 77 ? -8.335 -3.557 -2.817 1.00 96.62 77 VAL A O 1
ATOM 607 N N . ALA A 1 78 ? -8.811 -4.544 -0.854 1.00 97.75 78 ALA A N 1
ATOM 608 C CA . ALA A 1 78 ? -7.641 -5.417 -0.838 1.00 97.75 78 ALA A CA 1
ATOM 609 C C . ALA A 1 78 ? -7.586 -6.328 -2.076 1.00 97.75 78 ALA A C 1
ATOM 611 O O . ALA A 1 78 ? -6.543 -6.448 -2.720 1.00 97.75 78 ALA A O 1
ATOM 612 N N . ASP A 1 79 ? -8.717 -6.941 -2.440 1.00 97.31 79 ASP A N 1
ATOM 613 C CA . ASP A 1 79 ? -8.822 -7.799 -3.619 1.00 97.31 79 ASP A CA 1
ATOM 614 C C . ASP A 1 79 ? -8.616 -6.989 -4.916 1.00 97.31 79 ASP A C 1
ATOM 616 O O . ASP A 1 79 ? -7.907 -7.453 -5.809 1.00 97.31 79 ASP A O 1
ATOM 620 N N . ALA A 1 80 ? -9.140 -5.761 -5.005 1.00 95.56 80 ALA A N 1
ATOM 621 C CA . ALA A 1 80 ? -8.913 -4.875 -6.150 1.00 95.56 80 ALA A CA 1
ATOM 622 C C . ALA A 1 80 ?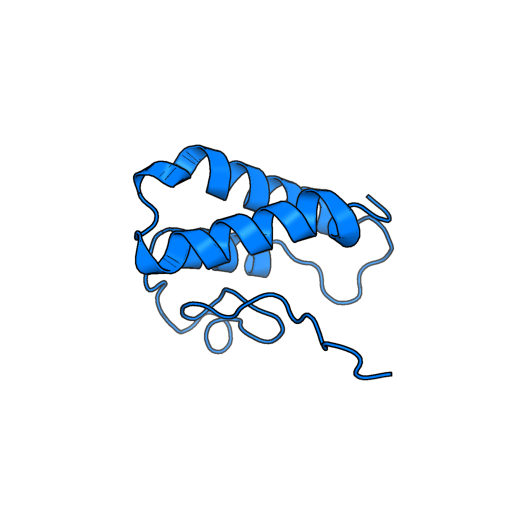 -7.443 -4.435 -6.289 1.00 95.56 80 ALA A C 1
ATOM 624 O O . ALA A 1 80 ? -6.898 -4.475 -7.393 1.00 95.56 80 ALA A O 1
ATOM 625 N N . ILE A 1 81 ? -6.786 -4.063 -5.184 1.00 95.69 81 ILE A N 1
ATOM 626 C CA . ILE A 1 81 ? -5.357 -3.713 -5.150 1.00 95.69 81 ILE A CA 1
ATOM 627 C C . ILE A 1 81 ? -4.510 -4.903 -5.601 1.00 95.69 81 ILE A C 1
ATOM 629 O O . ILE A 1 81 ? -3.649 -4.754 -6.471 1.00 95.69 81 ILE A O 1
ATOM 633 N N . ARG A 1 82 ? -4.779 -6.095 -5.051 1.00 95.94 82 ARG A N 1
ATOM 634 C CA . ARG A 1 82 ? -4.077 -7.322 -5.437 1.00 95.94 82 ARG A CA 1
ATOM 635 C C . ARG A 1 82 ? -4.214 -7.573 -6.936 1.00 95.94 82 ARG A C 1
ATOM 637 O O . ARG A 1 82 ? -3.203 -7.716 -7.615 1.00 95.94 82 ARG A O 1
ATOM 644 N N . VAL A 1 83 ? -5.446 -7.587 -7.452 1.00 94.69 83 VAL A N 1
ATOM 645 C CA . VAL A 1 83 ? -5.709 -7.843 -8.876 1.00 94.69 83 VAL A CA 1
ATOM 646 C C . VAL A 1 83 ? -5.010 -6.811 -9.755 1.00 94.69 83 VAL A C 1
ATOM 648 O O . VAL A 1 83 ? -4.421 -7.185 -10.766 1.00 94.69 83 VAL A O 1
ATOM 651 N N . TYR A 1 84 ? -5.020 -5.532 -9.376 1.00 92.62 84 TYR A N 1
ATOM 652 C CA . TYR A 1 84 ? -4.319 -4.494 -10.126 1.00 92.62 84 TYR A CA 1
ATOM 653 C C . TYR A 1 84 ? -2.819 -4.783 -10.232 1.00 92.62 84 TYR A C 1
ATOM 655 O O . TYR A 1 84 ? -2.285 -4.784 -11.339 1.00 92.62 84 TYR A O 1
ATOM 663 N N . PHE A 1 85 ? -2.140 -5.063 -9.116 1.00 93.06 85 PHE A N 1
ATOM 664 C CA . PHE A 1 85 ? -0.692 -5.294 -9.114 1.00 93.06 85 PHE A CA 1
ATOM 665 C C . PHE A 1 85 ? -0.275 -6.660 -9.669 1.00 93.06 85 PHE A C 1
ATOM 667 O O . PHE A 1 85 ? 0.847 -6.787 -10.144 1.00 93.06 85 PHE A O 1
ATOM 674 N N . GLU A 1 86 ? -1.168 -7.650 -9.685 1.00 92.69 86 GLU A N 1
ATOM 675 C CA . GLU A 1 86 ? -0.948 -8.940 -10.358 1.00 92.69 86 GLU A CA 1
ATOM 676 C C . GLU A 1 86 ? -1.220 -8.888 -11.874 1.00 92.69 86 GLU A C 1
ATOM 678 O O . GLU A 1 86 ? -0.883 -9.834 -12.583 1.00 92.69 86 GLU A O 1
ATOM 683 N N . THR A 1 87 ? -1.825 -7.809 -12.389 1.00 88.81 87 THR A N 1
ATOM 684 C CA . THR A 1 87 ? -2.179 -7.673 -13.813 1.00 88.81 87 THR A CA 1
ATOM 685 C C . THR A 1 87 ? -1.539 -6.442 -14.453 1.00 88.81 87 THR A C 1
ATOM 687 O O . THR A 1 87 ? -0.514 -6.543 -15.116 1.00 88.81 87 THR A O 1
ATOM 690 N N . ILE A 1 88 ? -2.131 -5.265 -14.256 1.00 81.06 88 ILE A N 1
ATOM 691 C CA . ILE A 1 88 ? -1.721 -4.001 -14.875 1.00 81.06 88 ILE A 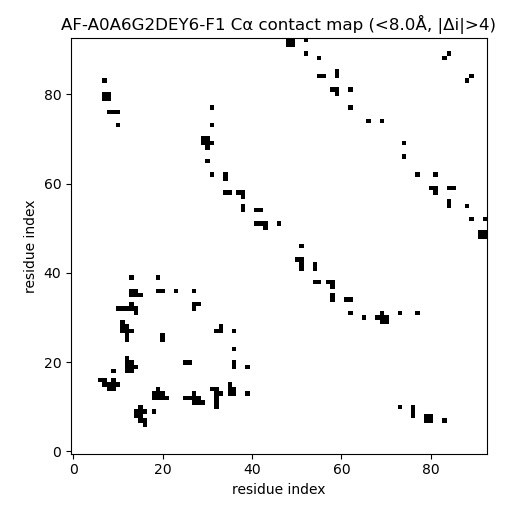CA 1
ATOM 692 C C . ILE A 1 88 ? -0.433 -3.475 -14.246 1.00 81.06 88 ILE A C 1
ATOM 694 O O . ILE A 1 88 ? 0.491 -3.096 -14.957 1.00 81.06 88 ILE A O 1
ATOM 698 N N . GLY A 1 89 ? -0.352 -3.483 -12.916 1.00 75.00 89 GLY A N 1
ATOM 699 C CA . GLY A 1 89 ? 0.828 -3.049 -12.167 1.00 75.00 89 GLY A CA 1
ATOM 700 C C . GLY A 1 89 ? 2.026 -3.994 -12.291 1.00 75.00 89 GLY A C 1
ATOM 701 O O . GLY A 1 89 ? 3.105 -3.648 -11.810 1.00 75.00 89 GLY A O 1
ATOM 702 N N . ALA A 1 90 ? 1.837 -5.148 -12.937 1.00 79.81 90 ALA A N 1
ATOM 703 C CA . ALA A 1 90 ? 2.902 -6.051 -13.340 1.00 79.81 90 ALA A CA 1
ATOM 704 C C . ALA A 1 90 ? 3.446 -5.737 -14.744 1.00 79.81 90 ALA A C 1
ATOM 706 O O . ALA A 1 90 ? 4.479 -6.268 -15.106 1.00 79.81 90 ALA A O 1
ATOM 707 N N . ILE A 1 91 ? 2.806 -4.888 -15.556 1.00 77.62 91 ILE A N 1
ATOM 708 C CA . ILE A 1 91 ? 3.324 -4.555 -16.893 1.00 77.62 91 ILE A CA 1
ATOM 709 C C . ILE A 1 91 ? 4.566 -3.667 -16.749 1.00 77.62 91 ILE A C 1
ATOM 711 O O . ILE A 1 91 ? 4.483 -2.552 -16.235 1.00 77.62 91 ILE A O 1
ATOM 715 N N . GLY A 1 92 ? 5.720 -4.141 -17.226 1.00 70.12 92 GLY A N 1
ATOM 716 C CA . GLY A 1 92 ? 7.006 -3.462 -17.011 1.00 70.12 92 GLY A CA 1
ATOM 717 C C . GLY A 1 92 ? 7.641 -3.795 -15.655 1.00 70.12 92 GLY A C 1
ATOM 718 O O . GLY A 1 92 ? 8.709 -3.268 -15.333 1.00 70.12 92 GLY A O 1
ATOM 719 N N . CYS A 1 93 ? 6.976 -4.673 -14.904 1.00 76.81 93 CYS A N 1
ATOM 720 C CA . CYS A 1 93 ? 7.580 -5.734 -14.119 1.00 76.81 93 CYS A CA 1
ATOM 721 C C . CYS A 1 93 ? 7.535 -7.039 -14.949 1.00 76.81 93 CYS A C 1
ATOM 723 O O . CYS A 1 93 ? 8.050 -8.044 -14.428 1.00 76.81 93 CYS A O 1
#

Organism: Streptococcus pneumoniae (NCBI:txid1313)

Nearest PDB structures (foldseek):
  6tl3-assembly1_A-2  TM=6.270E-01  e=1.628E+00  Homo sapiens
  6bqt-assembly2_E  TM=6.298E-01  e=1.831E+00  Homo sapiens
  6gn0-assembly1_B  TM=6.748E-01  e=2.928E+00  Homo sapiens
  6gn0-assembly2_C  TM=6.743E-01  e=3.703E+00  Homo sapiens
  6gn0-assembly1_A  TM=6.752E-01  e=3.492E+00  Homo sapiens

Solvent-accessible surface area (backbone atoms only — not comparable to full-atom values): 5407 Å² total; per-residue (Å²): 132,87,74,74,81,80,64,71,64,74,43,76,39,19,30,31,91,93,40,51,18,82,84,67,71,53,71,68,75,48,61,58,18,44,37,28,43,53,27,62,73,59,48,60,84,93,55,63,86,47,70,44,38,67,33,46,50,50,35,41,50,44,49,65,75,42,49,91,67,37,53,79,91,48,44,67,49,52,52,50,54,38,53,39,40,74,50,66,63,33,66,63,89

Sequence (93 aa):
AKYFKAGLPVHGNYCGPGYNGEGFTLPVVDVLDQGCQNHDRCYKWGAGIGANCECNRQLVDFIKVNRRWIPESALWVADAIRVYFETIGAIGC

InterPro domains:
  IPR036444 Phospholipase A2 domain superfamily [G3DSA:1.20.90.10] (2-91)
  IPR036444 Phospholipase A2 domain superfamily [SSF48619] (8-68)